Protein AF-A0A7Y5UVE1-F1 (afdb_monomer_lite)

pLDDT: mean 78.9, std 13.35, range [53.09, 95.5]

Sequence (51 aa):
MGRGWRVGAVVVLLAAALASAAPREVVVAPGGSDLAPGTTAQPLATLAAAQ

Structure (mmCIF, N/CA/C/O backbone):
data_AF-A0A7Y5UVE1-F1
#
_entry.id   AF-A0A7Y5UVE1-F1
#
loop_
_atom_site.group_PDB
_atom_site.id
_atom_site.type_symbol
_atom_site.label_atom_id
_atom_site.label_alt_id
_atom_site.label_comp_id
_atom_site.label_asym_id
_atom_site.label_entity_id
_atom_site.label_seq_id
_atom_site.pdbx_PDB_ins_code
_atom_site.Cartn_x
_atom_site.Cartn_y
_atom_site.Cartn_z
_atom_site.occupancy
_atom_site.B_iso_or_equiv
_atom_site.auth_seq_id
_atom_site.auth_comp_id
_atom_site.auth_asym_id
_atom_site.auth_atom_id
_atom_site.pdbx_PDB_model_num
ATOM 1 N N . MET A 1 1 ? 24.554 14.180 -37.471 1.00 53.09 1 MET A N 1
ATOM 2 C CA . MET A 1 1 ? 23.694 13.088 -36.958 1.00 53.09 1 MET A CA 1
ATOM 3 C C . MET A 1 1 ? 23.794 13.107 -35.439 1.00 53.09 1 MET A C 1
ATOM 5 O O . MET A 1 1 ? 24.900 12.986 -34.947 1.00 53.09 1 MET A O 1
ATOM 9 N N . GLY A 1 2 ? 22.732 13.389 -34.682 1.00 58.00 2 GLY A N 1
ATOM 10 C CA . GLY A 1 2 ? 22.886 13.479 -33.215 1.00 58.00 2 GLY A CA 1
ATOM 11 C C . GLY A 1 2 ? 21.681 13.994 -32.430 1.00 58.00 2 GLY A C 1
ATOM 12 O O . GLY A 1 2 ? 21.607 13.774 -31.227 1.00 58.00 2 GLY A O 1
ATOM 13 N N . ARG A 1 3 ? 20.709 14.638 -33.092 1.00 59.97 3 ARG A N 1
ATOM 14 C CA . ARG A 1 3 ? 19.485 15.119 -32.427 1.00 59.97 3 ARG A CA 1
ATOM 15 C C . ARG A 1 3 ? 18.416 14.029 -32.268 1.00 59.97 3 ARG A C 1
ATOM 17 O O . ARG A 1 3 ? 17.870 13.895 -31.181 1.00 59.97 3 ARG A O 1
ATOM 24 N N . GLY A 1 4 ? 18.191 13.194 -33.288 1.00 62.41 4 GLY A N 1
ATOM 25 C CA . GLY A 1 4 ? 17.171 12.129 -33.241 1.00 62.41 4 GLY A CA 1
ATOM 26 C C . GLY A 1 4 ? 17.421 11.058 -32.170 1.00 62.41 4 GLY A C 1
ATOM 27 O O . GLY A 1 4 ? 16.486 10.621 -31.510 1.00 62.41 4 GLY A O 1
ATOM 28 N N . TRP A 1 5 ? 18.687 10.703 -31.925 1.00 70.88 5 TRP A N 1
ATOM 29 C CA . TRP A 1 5 ? 19.057 9.724 -30.894 1.00 70.88 5 TRP A CA 1
ATOM 30 C C . TRP A 1 5 ? 18.803 10.238 -29.469 1.00 70.88 5 TRP A C 1
ATOM 32 O O . TRP A 1 5 ? 18.351 9.483 -28.615 1.00 70.88 5 TRP A O 1
ATOM 42 N N . ARG A 1 6 ? 19.014 11.539 -29.222 1.00 70.50 6 ARG A N 1
ATOM 43 C CA . ARG A 1 6 ? 18.751 12.148 -27.908 1.00 70.50 6 ARG A CA 1
ATOM 44 C C . ARG A 1 6 ? 17.260 12.252 -27.611 1.00 70.50 6 ARG A C 1
ATOM 46 O O . ARG A 1 6 ? 16.858 11.937 -26.501 1.00 70.50 6 ARG A O 1
ATOM 53 N N . VAL A 1 7 ? 16.445 12.639 -28.596 1.00 75.00 7 VAL A N 1
ATOM 54 C CA . VAL A 1 7 ? 14.981 12.689 -28.426 1.00 75.00 7 VAL A CA 1
ATOM 55 C C . VAL A 1 7 ? 14.429 11.288 -28.143 1.00 75.00 7 VAL A C 1
ATOM 57 O O . VAL A 1 7 ? 13.674 11.119 -27.193 1.00 75.00 7 VAL A O 1
ATOM 60 N N . GLY A 1 8 ? 14.873 10.270 -28.890 1.00 70.88 8 GLY A N 1
ATOM 61 C CA . GLY A 1 8 ? 14.476 8.880 -28.644 1.00 70.88 8 GLY A CA 1
ATOM 62 C C . GLY A 1 8 ? 14.902 8.364 -27.266 1.00 70.88 8 GLY A C 1
ATOM 63 O O . GLY A 1 8 ? 14.084 7.804 -26.546 1.00 70.88 8 GLY A O 1
ATOM 64 N N . ALA A 1 9 ? 16.151 8.610 -26.858 1.00 73.38 9 ALA A N 1
ATOM 65 C CA . ALA A 1 9 ? 16.651 8.194 -25.547 1.00 73.38 9 ALA A CA 1
ATOM 66 C C . ALA A 1 9 ? 15.895 8.861 -24.384 1.00 73.38 9 ALA A C 1
ATOM 68 O O . ALA A 1 9 ? 15.591 8.199 -23.396 1.00 73.38 9 ALA A O 1
ATOM 69 N N . VAL A 1 10 ? 15.544 10.146 -24.511 1.00 74.81 10 VAL A N 1
ATOM 70 C CA . VAL A 1 10 ? 14.755 10.866 -23.498 1.00 74.81 10 VAL A CA 1
ATOM 71 C C . VAL A 1 10 ? 13.342 10.296 -23.390 1.00 74.81 10 VAL A C 1
ATOM 73 O O . VAL A 1 10 ? 12.871 10.075 -22.280 1.00 74.81 10 VAL A O 1
ATOM 76 N N . VAL A 1 11 ? 12.681 10.001 -24.514 1.00 74.06 11 VAL A N 1
ATOM 77 C CA . VAL A 1 11 ? 11.339 9.389 -24.509 1.00 74.06 11 VAL A CA 1
ATOM 78 C C . VAL A 1 11 ? 11.370 7.993 -23.882 1.00 74.06 11 VAL A C 1
ATOM 80 O O . VAL A 1 11 ? 10.501 7.670 -23.078 1.00 74.06 11 VAL A O 1
ATOM 83 N N . VAL A 1 12 ? 12.390 7.184 -24.188 1.00 72.88 12 VAL A N 1
ATOM 84 C CA . VAL A 1 12 ? 12.553 5.838 -23.612 1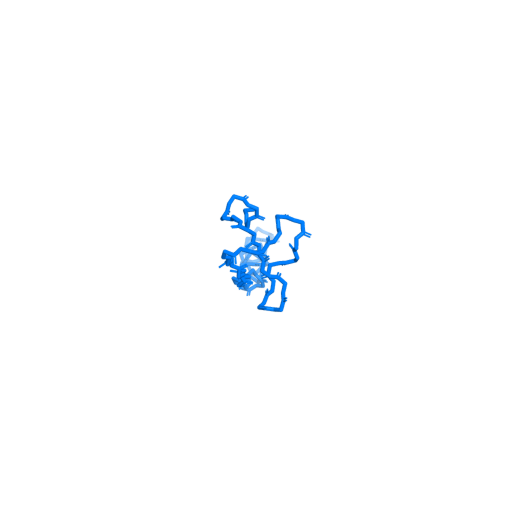.00 72.88 12 VAL A CA 1
ATOM 85 C C . VAL A 1 12 ? 12.826 5.901 -22.106 1.00 72.88 12 VAL A C 1
ATOM 87 O O . VAL A 1 12 ? 12.204 5.161 -21.347 1.00 72.88 12 VAL A O 1
ATOM 90 N N . LEU A 1 13 ? 13.698 6.806 -21.652 1.00 69.88 13 LEU A N 1
ATOM 91 C CA . LEU A 1 13 ? 13.968 7.007 -20.224 1.00 69.88 13 LEU A CA 1
ATOM 92 C C . LEU A 1 13 ? 12.735 7.522 -19.471 1.00 69.88 13 LEU A C 1
ATOM 94 O O . LEU A 1 13 ? 12.459 7.057 -18.369 1.00 69.88 13 LEU A O 1
ATOM 98 N N . LEU A 1 14 ? 11.971 8.440 -20.067 1.00 71.31 14 LEU A N 1
ATOM 99 C CA . LEU A 1 14 ? 10.751 8.975 -19.465 1.00 71.31 14 LEU A CA 1
ATOM 100 C C . LEU A 1 14 ? 9.654 7.907 -19.363 1.00 71.31 14 LEU A C 1
ATOM 102 O O . LEU A 1 14 ? 9.009 7.794 -18.325 1.00 71.31 14 LEU A O 1
ATOM 106 N N . ALA A 1 15 ? 9.471 7.094 -20.405 1.00 65.00 15 ALA A N 1
ATOM 107 C CA . ALA A 1 15 ? 8.523 5.984 -20.389 1.00 65.00 15 ALA A CA 1
ATOM 108 C C . ALA A 1 15 ? 8.909 4.917 -19.351 1.00 65.00 15 ALA A C 1
ATOM 110 O O . ALA A 1 15 ? 8.041 4.423 -18.639 1.00 65.00 15 ALA A O 1
ATOM 111 N N . ALA A 1 16 ? 10.201 4.601 -19.213 1.00 62.09 16 ALA A N 1
ATOM 112 C CA . ALA A 1 16 ? 10.691 3.681 -18.186 1.00 62.09 16 ALA A CA 1
ATOM 113 C C . ALA A 1 16 ? 10.501 4.241 -16.764 1.00 62.09 16 ALA A C 1
ATOM 115 O O . ALA A 1 16 ? 10.114 3.505 -15.859 1.00 62.09 16 ALA A O 1
ATOM 116 N N . ALA A 1 17 ? 10.716 5.545 -16.569 1.00 61.28 17 ALA A N 1
ATOM 117 C CA . ALA A 1 17 ? 10.465 6.211 -15.294 1.00 61.28 17 ALA A CA 1
ATOM 118 C C . ALA A 1 17 ? 8.969 6.220 -14.932 1.00 61.28 17 ALA A C 1
ATOM 120 O O . ALA A 1 17 ? 8.622 5.911 -13.795 1.00 61.28 17 ALA A O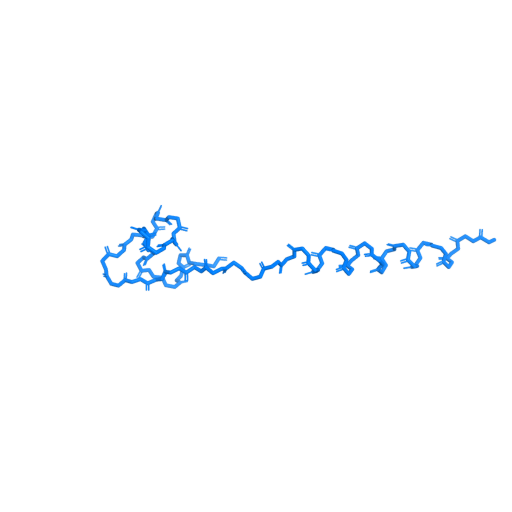 1
ATOM 121 N N . LEU A 1 18 ? 8.081 6.496 -15.899 1.00 60.69 18 LEU A N 1
ATOM 122 C CA . LEU A 1 18 ? 6.629 6.403 -15.700 1.00 60.69 18 LEU A CA 1
ATOM 123 C C . LEU A 1 18 ? 6.172 4.962 -15.439 1.00 60.69 18 LEU A C 1
ATOM 125 O O . LEU A 1 18 ? 5.310 4.747 -14.597 1.00 60.69 18 LEU A O 1
ATOM 129 N N . ALA A 1 19 ? 6.758 3.975 -16.120 1.00 59.75 19 ALA A N 1
ATOM 130 C CA . ALA A 1 19 ? 6.443 2.564 -15.900 1.00 59.75 19 ALA A CA 1
ATOM 131 C C . ALA A 1 19 ? 6.912 2.063 -14.522 1.00 59.75 19 ALA A C 1
ATOM 133 O O . ALA A 1 19 ? 6.302 1.160 -13.957 1.00 59.75 19 ALA A O 1
ATOM 134 N N . SER A 1 20 ? 7.974 2.658 -13.964 1.00 56.16 20 SER A N 1
ATOM 135 C CA . SER A 1 20 ? 8.468 2.354 -12.615 1.00 56.16 20 SER A CA 1
ATOM 136 C C . SER A 1 20 ? 7.753 3.139 -11.509 1.00 56.16 20 SER A C 1
ATOM 138 O O . SER A 1 20 ? 7.954 2.838 -10.330 1.00 56.16 20 SER A O 1
ATOM 140 N N . ALA A 1 21 ? 6.917 4.119 -11.855 1.00 58.03 21 ALA A N 1
ATOM 141 C CA . ALA A 1 21 ? 6.010 4.783 -10.928 1.00 58.03 21 ALA A CA 1
ATOM 142 C C . ALA A 1 21 ? 4.752 3.920 -10.744 1.00 58.03 21 ALA A C 1
ATOM 144 O O . ALA A 1 21 ? 3.643 4.309 -11.106 1.00 58.03 21 ALA A O 1
ATOM 145 N N . ALA A 1 22 ? 4.930 2.703 -10.224 1.00 63.53 22 ALA A N 1
ATOM 146 C CA . ALA A 1 22 ? 3.799 1.874 -9.839 1.00 63.53 22 ALA A CA 1
ATOM 147 C C . ALA A 1 22 ? 2.969 2.622 -8.777 1.00 63.53 22 ALA A C 1
ATOM 149 O O . ALA A 1 22 ? 3.560 3.210 -7.860 1.00 63.53 22 ALA A O 1
ATOM 150 N N . PRO A 1 23 ? 1.628 2.623 -8.879 1.00 67.12 23 PRO A N 1
ATOM 151 C CA . PRO A 1 23 ? 0.783 3.238 -7.867 1.00 67.12 23 PRO A CA 1
ATOM 152 C C . PRO A 1 23 ? 1.081 2.581 -6.518 1.00 67.12 23 PRO A C 1
ATOM 154 O O . PRO A 1 23 ? 1.007 1.361 -6.380 1.00 67.12 23 PRO A O 1
ATOM 157 N N . ARG A 1 24 ? 1.474 3.388 -5.529 1.00 76.50 24 ARG A N 1
ATOM 158 C CA . ARG A 1 24 ? 1.632 2.904 -4.158 1.00 76.50 24 ARG A CA 1
ATOM 159 C C . ARG A 1 24 ? 0.255 2.817 -3.524 1.00 76.50 24 ARG A C 1
ATOM 161 O O . ARG A 1 24 ? -0.431 3.826 -3.399 1.00 76.50 24 ARG A O 1
ATOM 168 N N . GLU A 1 25 ? -0.138 1.612 -3.138 1.00 85.56 25 GLU A N 1
ATOM 169 C CA . GLU A 1 25 ? -1.334 1.408 -2.329 1.00 85.56 25 GLU A CA 1
ATOM 170 C C . GLU A 1 25 ? -1.050 1.839 -0.889 1.00 85.56 25 GLU 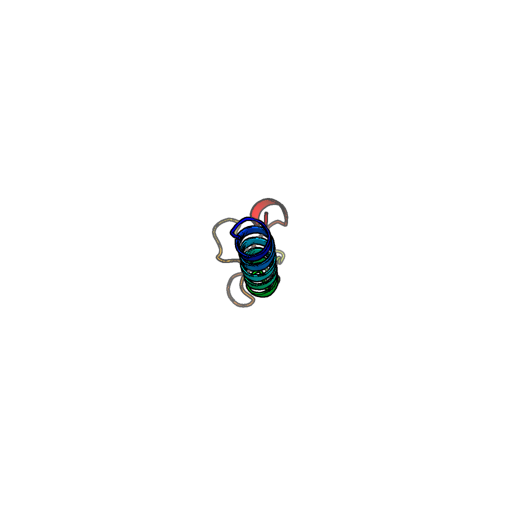A C 1
ATOM 172 O O . GLU A 1 25 ? -0.053 1.430 -0.291 1.00 85.56 25 GLU A O 1
ATOM 177 N N . VAL A 1 26 ? -1.925 2.684 -0.346 1.00 90.50 26 VAL A N 1
ATOM 178 C CA . VAL A 1 26 ? -1.849 3.202 1.022 1.00 90.50 26 VAL A CA 1
ATOM 179 C C . VAL A 1 26 ? -3.186 2.937 1.706 1.00 90.50 26 VAL A C 1
ATOM 181 O O . VAL A 1 26 ? -4.244 3.248 1.159 1.00 90.50 26 VAL A O 1
ATOM 184 N N . VAL A 1 27 ? -3.146 2.347 2.900 1.00 93.62 27 VAL A N 1
ATOM 185 C CA . VAL A 1 27 ? -4.334 1.975 3.676 1.00 93.62 27 VAL A CA 1
ATOM 186 C C . VAL A 1 27 ? -4.626 3.043 4.724 1.00 93.62 27 VAL A C 1
ATOM 188 O O . VAL A 1 27 ? -3.772 3.369 5.548 1.00 93.62 27 VAL A O 1
ATOM 191 N N . VAL A 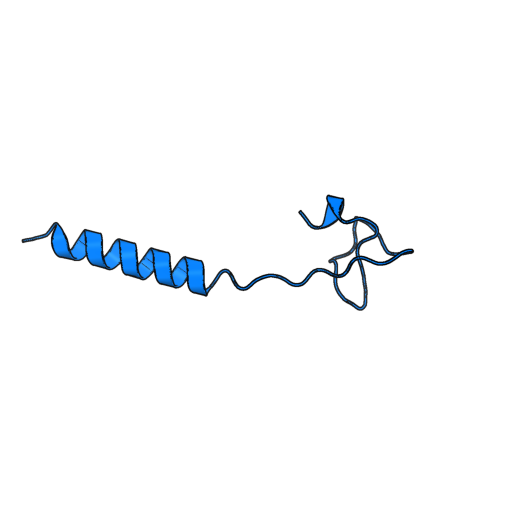1 28 ? -5.861 3.546 4.717 1.00 95.06 28 VAL A N 1
ATOM 192 C CA . VAL A 1 28 ? -6.395 4.490 5.707 1.00 95.06 28 VAL A CA 1
ATOM 193 C C . VAL A 1 28 ? -7.517 3.798 6.476 1.00 95.06 28 VAL A C 1
ATOM 195 O O . VAL A 1 28 ? -8.422 3.235 5.860 1.00 95.06 28 VAL A O 1
A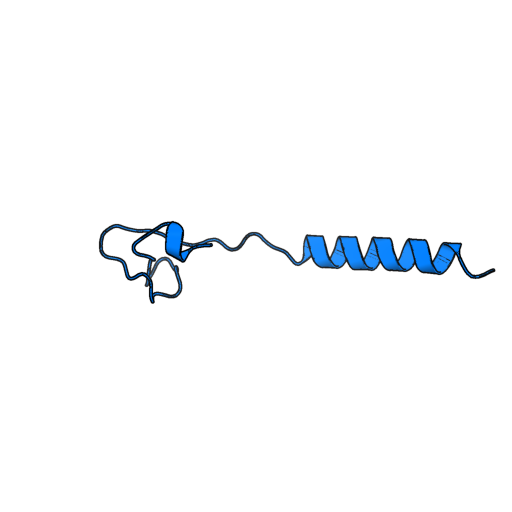TOM 198 N N . ALA A 1 29 ? -7.472 3.829 7.809 1.00 94.25 29 ALA A N 1
ATOM 199 C CA . ALA A 1 29 ? -8.491 3.203 8.648 1.00 94.25 29 ALA A CA 1
ATOM 200 C C . ALA A 1 29 ? -8.751 3.996 9.943 1.00 94.25 29 ALA A C 1
ATOM 202 O O . ALA A 1 29 ? -7.816 4.560 10.520 1.00 94.25 29 ALA A O 1
ATOM 203 N N . PRO A 1 30 ? -9.998 4.003 10.458 1.00 87.56 30 PRO A N 1
ATOM 204 C CA . PRO A 1 30 ? -10.306 4.589 11.760 1.00 87.56 30 PRO A CA 1
ATOM 205 C C . PRO A 1 30 ? -9.519 3.867 12.864 1.00 87.56 30 PRO A C 1
ATOM 207 O O . PRO A 1 30 ? -9.632 2.652 13.009 1.00 87.56 30 PRO A O 1
ATOM 210 N N . GLY A 1 31 ? -8.717 4.607 13.633 1.00 88.50 31 GLY A N 1
ATOM 211 C CA . GLY A 1 31 ? -7.820 4.046 14.655 1.00 88.50 31 GLY A CA 1
ATOM 212 C C . GLY A 1 31 ? -6.380 3.794 14.187 1.00 88.50 31 GLY A C 1
ATOM 213 O O . GLY A 1 31 ? -5.568 3.316 14.977 1.00 88.50 31 GLY A O 1
ATOM 214 N N . GLY A 1 32 ? -6.054 4.129 12.934 1.00 91.62 32 GLY A N 1
ATOM 215 C CA . GLY A 1 32 ? -4.676 4.232 12.455 1.00 91.62 32 GLY A CA 1
ATOM 216 C C . GLY A 1 32 ? -3.908 5.405 13.078 1.00 91.62 32 GLY A C 1
ATOM 217 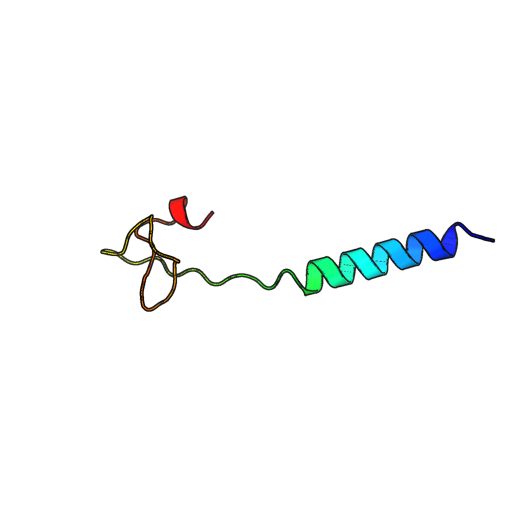O O . GLY A 1 32 ? -4.398 6.097 13.971 1.00 91.62 32 GLY A O 1
ATOM 218 N N . SER A 1 33 ? -2.697 5.655 12.585 1.00 94.19 33 SER A N 1
ATOM 219 C CA . SER A 1 33 ? -1.855 6.780 13.017 1.00 94.19 33 SER A CA 1
ATOM 220 C C . SER A 1 33 ? -1.298 7.508 11.804 1.00 94.19 33 SER A C 1
ATOM 222 O O . SER A 1 33 ? -0.834 6.863 10.875 1.00 94.19 33 SER A O 1
ATOM 224 N N . ASP A 1 34 ? -1.283 8.840 11.806 1.00 92.94 34 ASP A N 1
ATOM 225 C CA . ASP A 1 34 ? -0.681 9.621 10.711 1.00 92.94 34 ASP A CA 1
ATOM 226 C C . ASP A 1 34 ? 0.855 9.499 10.655 1.00 92.94 34 ASP A C 1
ATOM 228 O O . ASP A 1 34 ? 1.485 9.953 9.708 1.00 92.94 34 ASP A O 1
ATOM 232 N N . LEU A 1 35 ? 1.465 8.855 11.657 1.00 92.62 35 LEU A N 1
ATOM 233 C CA . LEU A 1 35 ? 2.879 8.466 11.651 1.00 92.62 35 LEU A CA 1
ATOM 234 C C . LEU A 1 35 ? 3.094 7.024 11.156 1.00 92.62 35 LEU A C 1
ATOM 236 O O . LEU A 1 35 ? 4.231 6.553 11.107 1.00 92.62 35 LEU A O 1
ATOM 240 N N . ALA A 1 36 ? 2.019 6.287 10.860 1.00 92.25 36 ALA A N 1
ATOM 241 C CA . ALA A 1 36 ? 2.100 4.913 10.387 1.00 92.25 36 ALA A CA 1
ATOM 242 C C . ALA A 1 36 ? 2.574 4.855 8.923 1.00 92.25 36 ALA A C 1
ATOM 244 O O . ALA A 1 36 ? 2.355 5.787 8.156 1.00 92.25 36 ALA A O 1
ATOM 245 N N . PRO A 1 37 ? 3.177 3.739 8.486 1.00 89.12 37 PRO A N 1
ATOM 246 C CA . PRO A 1 37 ? 3.628 3.570 7.105 1.00 89.12 37 PRO A CA 1
ATOM 247 C C . PRO A 1 37 ? 2.486 3.417 6.083 1.00 89.12 37 PRO A C 1
ATOM 249 O O . PRO A 1 37 ? 2.767 3.307 4.892 1.00 89.12 37 PRO A O 1
ATOM 252 N N . GLY A 1 38 ? 1.220 3.359 6.517 1.00 91.50 38 GLY A N 1
ATOM 253 C CA . GLY A 1 38 ? 0.065 3.240 5.625 1.00 91.50 38 GLY A CA 1
ATOM 254 C C . GLY A 1 38 ? -0.086 1.860 4.991 1.00 91.50 38 GLY A C 1
ATOM 255 O O . GLY A 1 38 ? -0.568 1.736 3.870 1.00 91.50 38 GLY A O 1
ATOM 256 N N . THR A 1 39 ? 0.333 0.816 5.702 1.00 93.31 39 THR A N 1
ATOM 257 C CA . THR A 1 39 ? 0.155 -0.581 5.287 1.00 93.31 39 THR A CA 1
ATOM 258 C C . THR A 1 39 ? -1.100 -1.168 5.926 1.00 93.31 39 THR A C 1
ATOM 260 O O . THR A 1 39 ? -1.638 -0.620 6.882 1.00 93.31 39 THR A O 1
ATOM 263 N N . THR A 1 40 ? -1.555 -2.332 5.468 1.00 91.19 40 THR A N 1
ATOM 264 C CA . THR A 1 40 ? -2.726 -3.005 6.058 1.00 91.19 40 THR A CA 1
ATOM 265 C C . THR A 1 40 ? -2.552 -3.319 7.548 1.00 91.19 40 THR A C 1
ATOM 267 O O . THR A 1 40 ? -3.518 -3.270 8.302 1.00 91.19 40 THR A O 1
ATOM 270 N N . ALA A 1 41 ? -1.325 -3.622 7.987 1.00 93.38 41 ALA A N 1
ATOM 271 C CA . ALA A 1 41 ? -1.017 -3.881 9.395 1.00 93.38 41 ALA A CA 1
ATOM 272 C C . ALA A 1 41 ? -0.873 -2.592 10.222 1.00 93.38 41 ALA A C 1
ATOM 274 O O . ALA A 1 41 ? -1.088 -2.608 11.432 1.00 93.38 41 ALA A O 1
ATOM 275 N N . GLN A 1 42 ? -0.491 -1.485 9.579 1.00 93.75 42 GLN A N 1
ATOM 276 C CA . GLN A 1 42 ? -0.308 -0.181 10.211 1.00 93.75 42 GLN A CA 1
ATOM 277 C C . GLN A 1 42 ? -0.896 0.914 9.310 1.00 93.75 42 GLN A C 1
ATOM 279 O O . GLN A 1 42 ? -0.153 1.568 8.566 1.00 93.75 42 GLN A O 1
ATOM 284 N N . PRO A 1 43 ? -2.228 1.085 9.341 1.00 93.69 43 PRO A N 1
ATOM 285 C CA . PRO A 1 43 ? -2.916 2.036 8.484 1.00 93.69 43 PRO A CA 1
ATOM 286 C C . PRO A 1 43 ? -2.715 3.476 8.967 1.00 93.69 43 PRO A C 1
ATOM 288 O O . PRO A 1 43 ? -2.515 3.735 10.159 1.00 93.69 43 PRO A O 1
ATOM 291 N N . LEU A 1 44 ? -2.816 4.420 8.034 1.00 95.50 44 LEU A N 1
ATOM 292 C CA . LEU A 1 44 ? -2.890 5.845 8.343 1.00 95.50 44 LEU A CA 1
ATOM 293 C C . LEU A 1 44 ? -4.232 6.191 8.990 1.00 95.50 44 LEU A C 1
ATOM 295 O O . LEU A 1 44 ? -5.243 5.532 8.728 1.00 95.50 44 LEU A O 1
ATOM 299 N N . ALA A 1 45 ? -4.253 7.240 9.813 1.00 93.69 45 ALA A N 1
ATOM 300 C CA . ALA A 1 45 ? -5.500 7.734 10.394 1.00 93.69 45 ALA A CA 1
ATOM 301 C C . ALA A 1 45 ? -6.301 8.565 9.381 1.00 93.69 45 ALA A C 1
ATOM 303 O O . ALA A 1 45 ? -7.530 8.490 9.351 1.00 93.69 45 ALA A O 1
ATOM 304 N N . THR A 1 46 ? -5.615 9.344 8.539 1.00 91.12 46 THR A N 1
ATOM 305 C CA . THR A 1 46 ? -6.245 10.277 7.602 1.00 91.12 46 THR A CA 1
ATOM 306 C C . THR A 1 46 ? -5.697 10.157 6.181 1.00 91.12 46 THR A C 1
ATOM 308 O O . THR A 1 46 ? -4.553 9.773 5.953 1.00 91.12 46 THR A O 1
ATOM 311 N N . LEU A 1 47 ? -6.516 10.552 5.199 1.00 86.31 47 LEU A N 1
ATOM 312 C CA . LEU A 1 47 ? -6.083 10.686 3.802 1.00 86.31 47 LEU A CA 1
ATOM 313 C C . LEU A 1 47 ? -5.054 11.808 3.605 1.00 86.31 47 LEU A C 1
ATOM 315 O O . LEU A 1 47 ? -4.279 11.752 2.657 1.00 86.31 47 LEU A O 1
ATOM 319 N N . ALA A 1 48 ? -5.034 12.815 4.483 1.00 87.50 48 ALA A N 1
ATOM 320 C CA . ALA A 1 48 ? -4.065 13.906 4.417 1.00 87.50 48 ALA A CA 1
ATOM 321 C C . ALA A 1 48 ? -2.626 13.409 4.632 1.00 87.50 48 ALA A C 1
ATOM 323 O O . ALA A 1 48 ? -1.704 13.938 4.025 1.00 87.50 48 ALA A O 1
ATOM 324 N N . ALA A 1 49 ? -2.444 12.365 5.443 1.00 80.88 49 ALA A N 1
ATOM 325 C CA . ALA A 1 49 ? -1.141 11.750 5.677 1.00 80.88 49 ALA A CA 1
ATOM 326 C C . ALA A 1 49 ? -0.676 10.824 4.532 1.00 80.88 49 ALA A C 1
ATOM 328 O O . ALA A 1 49 ? 0.466 10.377 4.540 1.00 80.88 49 ALA A O 1
ATOM 329 N N . ALA A 1 50 ? -1.547 10.514 3.562 1.00 80.94 50 ALA A N 1
ATOM 330 C CA . ALA A 1 50 ? -1.255 9.615 2.440 1.00 80.94 50 ALA A CA 1
ATOM 331 C C . ALA A 1 50 ? -0.736 10.339 1.180 1.00 80.94 50 ALA A C 1
ATOM 333 O O . ALA A 1 50 ? -0.532 9.687 0.154 1.00 80.94 50 ALA A O 1
ATOM 334 N N . GLN A 1 51 ? -0.600 11.669 1.234 1.00 76.00 51 GLN A N 1
ATOM 335 C CA . GLN A 1 51 ? -0.182 12.528 0.116 1.00 76.00 51 GLN A CA 1
ATOM 336 C C . GLN A 1 51 ? 1.339 12.647 0.028 1.00 76.00 51 GLN A C 1
ATOM 338 O O . GLN A 1 51 ? 1.843 12.682 -1.117 1.00 76.00 51 GLN A O 1
#

Radius of gyration: 18.77 Å; chains: 1; bounding box: 34×19×52 Å

Foldseek 3Di:
DPDVVVVVVVVVVVVVVVVVPDPDQFAEDCVADLPFPRDPVGHHPDPVSVD

Secondary structure (DSSP, 8-state):
--HHHHHHHHHHHHHHHHHH-PPPP--B-TT--TTS--SSSS-BS-GGGG-